Protein AF-0000000068185969 (afdb_homodimer)

InterPro domains:
  IPR003958 Transcription factor CBF/NF-Y/archaeal histone domain [PF00808] (6-72)
  IPR009072 Histone-fold [G3DSA:1.10.20.10] (1-87)
  IPR009072 Histone-fold [SSF47113] (6-86)
  IPR050568 Transcription/DNA replication regulator [PTHR10252] (3-87)

Nearest PDB structures (foldseek):
  7cvq-assembly3_K  TM=9.371E-01  e=2.014E-06  Arabidopsis thaliana
  6y39-assembly1_F  TM=8.497E-01  e=3.530E-06  Aspergillus nidulans FGSC A4
  6fml-assembly1_O  TM=7.382E-01  e=3.574E-03  Homo sapiens
  7ssa-assembly1_G  TM=7.133E-01  e=2.964E-03  Saccharomyces cerevisiae S288C
  7lv9-assembly1_C  TM=7.451E-01  e=2.628E-02  Marseillevirus marseillevirus

Solvent-accessible surface area (backbone atoms only — not comparable to full-atom values): 9646 Å² total; per-residue (Å²): 131,82,71,78,67,55,47,49,53,67,43,49,47,51,44,44,57,62,48,46,84,58,90,56,82,77,39,69,38,87,60,33,42,57,52,50,42,53,47,38,52,45,48,45,27,52,50,40,46,47,10,39,54,48,20,50,73,69,73,45,59,54,34,37,57,66,23,44,42,50,40,40,70,74,39,77,62,33,59,86,46,54,78,78,46,70,129,130,84,70,76,71,55,46,48,52,69,39,48,47,51,42,43,58,62,47,46,83,58,90,54,83,79,39,70,40,85,59,32,43,56,52,50,39,52,47,36,53,46,49,46,29,53,50,40,46,46,11,40,54,48,20,50,75,67,72,45,59,52,35,37,57,67,23,45,44,51,40,40,71,73,37,77,63,33,58,83,45,53,79,78,45,70,128

Radius of gyration: 16.41 Å; Cα contacts (8 Å, |Δi|>4): 220; chains: 2; bounding box: 38×52×36 Å

Organism: Phaeodactylum tricornutum (strain CCAP 1055/1) (NCBI:txid556484)

Sequence (174 aa):
NWKIQTLPLARIKKIMKKSEKAAVKFMISGEAPLLMSKACELLVKELSARAWQHTERNRRRTLQRQDIHAAVGESEVYDFLIDIVPRNWKIQTLPLARIKKIMKKSEKAAVKFMISGEAPLLMSKACELLVKELSARAWQHTERNRRRTLQRQDIHAAVGESEVYDFLIDIVPR

Foldseek 3Di:
DPPPPQPPLVVLVVVVQVVDPDPDDDDDDPCVSVVVSVVVVVVCVVLVVQLVVVCVVVVHDDRDLVSSQVSLVVDPVNVVVNVVNDD/DPPPPQPPLVVLVVVVQVVDPDPDDDDDDPCVSVVVSVVVVVVCVVLVVQLVVVCVVVVHDDRDLVSSQVSLVVDPVNVVVNVVNDD

Structure (mmCIF, N/CA/C/O backbone):
data_AF-0000000068185969-model_v1
#
loop_
_entity.id
_entity.type
_entity.pdbx_description
1 polymer 'Transcription factor CBF/NF-Y/archaeal histone domain-containing protein'
#
loop_
_atom_site.group_PDB
_atom_site.id
_atom_site.type_symbol
_atom_site.label_atom_id
_atom_site.label_alt_id
_atom_site.label_comp_id
_atom_site.label_asym_id
_atom_site.label_entity_id
_atom_site.label_seq_id
_atom_site.pdbx_PDB_ins_code
_atom_site.Cartn_x
_atom_site.Cartn_y
_atom_site.Cartn_z
_atom_site.occupancy
_atom_site.B_iso_or_equiv
_atom_site.auth_seq_id
_atom_site.auth_comp_id
_atom_site.auth_asym_id
_atom_site.auth_atom_id
_atom_site.pdbx_PDB_model_num
ATOM 1 N N . ASN A 1 1 ? 18.344 -7.953 17.188 1 22.12 1 ASN A N 1
ATOM 2 C CA . ASN A 1 1 ? 17.812 -6.695 16.688 1 22.12 1 ASN A CA 1
ATOM 3 C C . ASN A 1 1 ? 17 -6.906 15.414 1 22.12 1 ASN A C 1
ATOM 5 O O . ASN A 1 1 ? 17.562 -7.074 14.336 1 22.12 1 ASN A O 1
ATOM 9 N N . TRP A 1 2 ? 15.977 -7.652 15.438 1 23.38 2 TRP A N 1
ATOM 10 C CA . TRP A 1 2 ? 15.125 -8.148 14.359 1 23.38 2 TRP A CA 1
ATOM 11 C C . TRP A 1 2 ? 14.547 -6.992 13.547 1 23.38 2 TRP A C 1
ATOM 13 O O . TRP A 1 2 ? 13.648 -6.285 14.016 1 23.38 2 TRP A O 1
ATOM 23 N N . LYS A 1 3 ? 15.344 -6.355 12.828 1 28.97 3 LYS A N 1
ATOM 24 C CA . LYS A 1 3 ? 15.102 -5.09 12.141 1 28.97 3 LYS A CA 1
ATOM 25 C C . LYS A 1 3 ? 13.859 -5.168 11.266 1 28.97 3 LYS A C 1
ATOM 27 O O . LYS A 1 3 ? 13.797 -5.977 10.336 1 28.97 3 LYS A O 1
ATOM 32 N N . ILE A 1 4 ? 12.758 -5.117 11.648 1 32.28 4 ILE A N 1
ATOM 33 C CA . ILE A 1 4 ? 11.477 -5.086 10.953 1 32.28 4 ILE A CA 1
ATOM 34 C C . ILE A 1 4 ? 11.586 -4.246 9.688 1 32.28 4 ILE A C 1
ATOM 36 O O . ILE A 1 4 ? 11.961 -3.072 9.742 1 32.28 4 ILE A O 1
ATOM 40 N N . GLN A 1 5 ? 11.984 -4.805 8.586 1 36.03 5 GLN A N 1
ATOM 41 C CA . GLN A 1 5 ? 12.242 -4.277 7.254 1 36.03 5 GLN A CA 1
ATOM 42 C C . GLN A 1 5 ? 11.016 -3.551 6.699 1 36.03 5 GLN A C 1
ATOM 44 O O . GLN A 1 5 ? 10.156 -4.168 6.066 1 36.03 5 GLN A O 1
ATOM 49 N N . THR A 1 6 ? 10.203 -2.734 7.402 1 43.75 6 THR A N 1
ATOM 50 C CA . THR A 1 6 ? 9.156 -1.782 7.059 1 43.75 6 THR A CA 1
ATOM 51 C C . THR A 1 6 ? 9.57 -0.935 5.855 1 43.75 6 THR A C 1
ATOM 53 O O . THR A 1 6 ? 10.75 -0.85 5.531 1 43.75 6 THR A O 1
ATOM 56 N N . LEU A 1 7 ? 8.789 -0.729 4.73 1 54.53 7 LEU A N 1
ATOM 57 C CA . LEU A 1 7 ? 9.172 0.306 3.771 1 54.53 7 LEU A CA 1
ATOM 58 C C . LEU A 1 7 ? 9.961 1.415 4.457 1 54.53 7 LEU A C 1
ATOM 60 O O . LEU A 1 7 ? 9.633 1.819 5.574 1 54.53 7 LEU A O 1
ATOM 64 N N . PRO A 1 8 ? 11.141 1.522 3.814 1 62.91 8 PRO A N 1
ATOM 65 C CA . PRO A 1 8 ? 11.906 2.555 4.523 1 62.91 8 PRO A CA 1
ATOM 66 C C . PRO A 1 8 ? 11.102 3.838 4.738 1 62.91 8 PRO A C 1
ATOM 68 O O . PRO A 1 8 ? 10.461 4.332 3.807 1 62.91 8 PRO A O 1
ATOM 71 N N . LEU A 1 9 ? 10.922 4.133 5.879 1 74.88 9 LEU A N 1
ATOM 72 C CA . LEU A 1 9 ? 10.195 5.328 6.285 1 74.88 9 LEU A CA 1
ATOM 73 C C . LEU A 1 9 ? 10.641 6.539 5.473 1 74.88 9 LEU A C 1
ATOM 75 O O . LEU A 1 9 ? 9.82 7.402 5.137 1 74.88 9 LEU A O 1
ATOM 79 N N . ALA A 1 10 ? 11.859 6.418 5.109 1 75.88 10 ALA A N 1
ATOM 80 C CA . ALA A 1 10 ? 12.398 7.531 4.332 1 75.88 10 ALA A CA 1
ATOM 81 C C . ALA A 1 10 ? 11.719 7.629 2.971 1 75.88 10 ALA A C 1
ATOM 83 O O . ALA A 1 10 ? 11.383 8.727 2.514 1 75.88 10 ALA A O 1
ATOM 84 N N . ARG A 1 11 ? 11.477 6.52 2.318 1 82 11 ARG A N 1
ATOM 85 C CA . ARG A 1 11 ? 10.82 6.492 1.015 1 82 11 ARG A CA 1
ATOM 86 C C . ARG A 1 11 ? 9.344 6.852 1.136 1 82 11 ARG A C 1
ATOM 88 O O . ARG A 1 11 ? 8.805 7.59 0.305 1 82 11 ARG A O 1
ATOM 95 N N . ILE A 1 12 ? 8.766 6.398 2.143 1 86.62 12 ILE A N 1
ATOM 96 C CA . ILE A 1 12 ? 7.363 6.711 2.385 1 86.62 12 ILE A CA 1
ATOM 97 C C . ILE A 1 12 ? 7.191 8.219 2.525 1 86.62 12 ILE A C 1
ATOM 99 O O . ILE A 1 12 ? 6.324 8.812 1.88 1 86.62 12 ILE A O 1
ATOM 103 N N . LYS A 1 13 ? 8.055 8.812 3.295 1 85.38 13 LYS A N 1
ATOM 104 C CA . LYS A 1 13 ? 7.988 10.258 3.5 1 85.38 13 LYS A CA 1
ATOM 105 C C . LYS A 1 13 ? 8.172 11.008 2.184 1 85.38 13 LYS A C 1
ATOM 107 O O . LYS A 1 13 ? 7.473 11.992 1.919 1 85.38 13 LYS A O 1
ATOM 112 N N . LYS A 1 14 ? 9.062 10.5 1.369 1 86 14 LYS A N 1
ATOM 113 C CA . LYS A 1 14 ? 9.32 11.125 0.074 1 86 14 LYS A CA 1
ATOM 114 C C . LYS A 1 14 ? 8.086 11.047 -0.826 1 86 14 LYS A C 1
ATOM 116 O O . LYS A 1 14 ? 7.734 12.023 -1.486 1 86 14 LYS A O 1
ATOM 121 N N . ILE A 1 15 ? 7.5 9.969 -0.827 1 86.75 15 ILE A N 1
ATOM 122 C CA . ILE A 1 15 ? 6.328 9.766 -1.676 1 86.75 15 ILE A CA 1
ATOM 123 C C . ILE A 1 15 ? 5.184 10.656 -1.191 1 86.75 15 ILE A C 1
ATOM 125 O O . ILE A 1 15 ? 4.477 11.258 -1.999 1 86.75 15 ILE A O 1
ATOM 129 N N . MET A 1 16 ? 5.098 10.703 0.137 1 87.19 16 MET A N 1
ATOM 130 C CA . MET A 1 16 ? 4.051 11.531 0.725 1 87.19 16 MET A CA 1
ATOM 131 C C . MET A 1 16 ? 4.254 13 0.359 1 87.19 16 MET A C 1
ATOM 133 O O . MET A 1 16 ? 3.293 13.703 0.047 1 87.19 16 MET A O 1
ATOM 137 N N . LYS A 1 17 ? 5.418 13.438 0.285 1 83.81 17 LYS A N 1
ATOM 138 C CA . LYS A 1 17 ? 5.73 14.828 -0.018 1 83.81 17 LYS A CA 1
ATOM 139 C C . LYS A 1 17 ? 5.547 15.125 -1.504 1 83.81 17 LYS A C 1
ATOM 141 O O . LYS A 1 17 ? 5.215 16.25 -1.883 1 83.81 17 LYS A O 1
ATOM 146 N N . LYS A 1 18 ? 5.703 14.086 -2.309 1 82.12 18 LYS A N 1
ATOM 147 C CA . LYS A 1 18 ? 5.562 14.266 -3.752 1 82.12 18 LYS A CA 1
ATOM 148 C C . LYS A 1 18 ? 4.094 14.297 -4.16 1 82.12 18 LYS A C 1
ATOM 150 O O . LYS A 1 18 ? 3.748 14.836 -5.211 1 82.12 18 LYS A O 1
ATOM 155 N N . SER A 1 19 ? 3.285 13.664 -3.463 1 77.88 19 SER A N 1
ATOM 156 C CA . SER A 1 19 ? 1.869 13.547 -3.791 1 77.88 19 SER A CA 1
ATOM 157 C C . SER A 1 19 ? 1.18 14.906 -3.758 1 77.88 19 SER A C 1
ATOM 159 O O . SER A 1 19 ? 0.127 15.094 -4.371 1 77.88 19 SER A O 1
ATOM 161 N N . GLU A 1 20 ? 1.719 15.766 -3.064 1 67.88 20 GLU A N 1
ATOM 162 C CA . GLU A 1 20 ? 1.058 17.062 -2.938 1 67.88 20 GLU A CA 1
ATOM 163 C C . GLU A 1 20 ? 1.842 18.156 -3.658 1 67.88 20 GLU A C 1
ATOM 165 O O . GLU A 1 20 ? 3.066 18.234 -3.539 1 67.88 20 GLU A O 1
ATOM 170 N N . LYS A 1 21 ? 1.155 18.625 -4.738 1 61.44 21 LYS A N 1
ATOM 171 C CA . LYS A 1 21 ? 1.655 19.781 -5.469 1 61.44 21 LYS A CA 1
ATOM 172 C C . LYS A 1 21 ? 1.67 21.031 -4.586 1 61.44 21 LYS A C 1
ATOM 174 O O . LYS A 1 21 ? 1.695 22.156 -5.09 1 61.44 21 LYS A O 1
ATOM 179 N N . ALA A 1 22 ? 1.746 20.766 -3.379 1 55.12 22 ALA A N 1
ATOM 180 C CA . ALA A 1 22 ? 1.449 21.969 -2.59 1 55.12 22 ALA A CA 1
ATOM 181 C C . ALA A 1 22 ? 2.596 22.969 -2.662 1 55.12 22 ALA A C 1
ATOM 183 O O . ALA A 1 22 ? 3.764 22.578 -2.725 1 55.12 22 ALA A O 1
ATOM 184 N N . ALA A 1 23 ? 2.248 24.094 -3.209 1 51.72 23 ALA A N 1
ATOM 185 C CA . ALA A 1 23 ? 3.021 25.344 -3.236 1 51.72 23 ALA A CA 1
ATOM 186 C C . ALA A 1 23 ? 3.684 25.594 -1.888 1 51.72 23 ALA A C 1
ATOM 188 O O . ALA A 1 23 ? 4.77 26.188 -1.825 1 51.72 23 ALA A O 1
ATOM 189 N N . VAL A 1 24 ? 2.939 25.203 -0.771 1 59.38 24 VAL A N 1
ATOM 190 C CA . VAL A 1 24 ? 3.428 25.578 0.552 1 59.38 24 VAL A CA 1
ATOM 191 C C . VAL A 1 24 ? 4.129 24.375 1.2 1 59.38 24 VAL A C 1
ATOM 193 O O . VAL A 1 24 ? 3.98 23.25 0.744 1 59.38 24 VAL A O 1
ATOM 196 N N . LYS A 1 25 ? 4.871 24.703 2.156 1 70.19 25 LYS A N 1
ATOM 197 C CA . LYS A 1 25 ? 5.711 23.719 2.84 1 70.19 25 LYS A CA 1
ATOM 198 C C . LYS A 1 25 ? 4.871 22.594 3.418 1 70.19 25 LYS A C 1
ATOM 200 O O . LYS A 1 25 ? 4.148 22.781 4.395 1 70.19 25 LYS A O 1
ATOM 205 N N . PHE A 1 26 ? 4.516 21.578 2.799 1 80.44 26 PHE A N 1
ATOM 206 C CA . PHE A 1 26 ? 3.865 20.328 3.205 1 80.44 26 PHE A CA 1
ATOM 207 C C . PHE A 1 26 ? 4.668 19.625 4.289 1 80.44 26 PHE A C 1
ATOM 209 O O . PHE A 1 26 ? 5.797 19.203 4.051 1 80.44 26 PHE A O 1
ATOM 216 N N . MET A 1 27 ? 4.125 19.75 5.555 1 90.5 27 MET A N 1
ATOM 217 C CA . MET A 1 27 ? 4.781 19.062 6.668 1 90.5 27 MET A CA 1
ATOM 218 C C . MET A 1 27 ? 4.059 17.781 7.02 1 90.5 27 MET A C 1
ATOM 220 O O . MET A 1 27 ? 2.857 17.641 6.773 1 90.5 27 MET A O 1
ATOM 224 N N . ILE A 1 28 ? 4.898 16.844 7.531 1 92.06 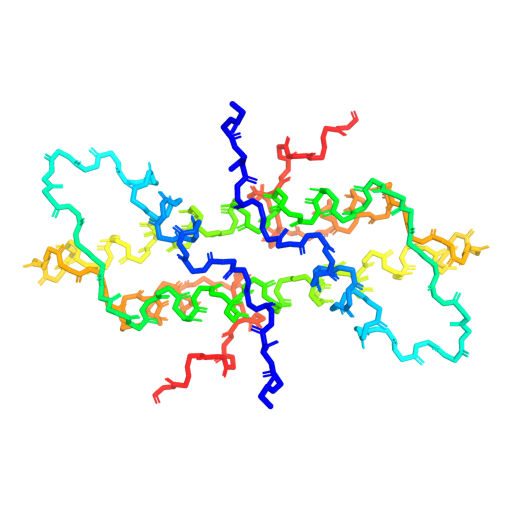28 ILE A N 1
ATOM 225 C CA . ILE A 1 28 ? 4.375 15.531 7.906 1 92.06 28 ILE A CA 1
ATOM 226 C C . ILE A 1 28 ? 4.777 15.211 9.344 1 92.06 28 ILE A C 1
ATOM 228 O O . ILE A 1 28 ? 5.945 15.352 9.711 1 92.06 28 ILE A O 1
ATOM 232 N N . SER A 1 29 ? 3.787 14.914 10.078 1 92.75 29 SER A N 1
ATOM 233 C CA . SER A 1 29 ? 4.074 14.508 11.453 1 92.75 29 SER A CA 1
ATOM 234 C C . SER A 1 29 ? 4.961 13.266 11.492 1 92.75 29 SER A C 1
ATOM 236 O O . SER A 1 29 ? 5.008 12.5 10.523 1 92.75 29 SER A O 1
ATOM 238 N N . GLY A 1 30 ? 5.629 13.031 12.617 1 89.56 30 GLY A N 1
ATOM 239 C CA . GLY A 1 30 ? 6.516 11.891 12.789 1 89.56 30 GLY A CA 1
ATOM 240 C C . GLY A 1 30 ? 5.789 10.562 12.75 1 89.56 30 GLY A C 1
ATOM 241 O O . GLY A 1 30 ? 6.367 9.547 12.359 1 89.56 30 GLY A O 1
ATOM 242 N N . GLU A 1 31 ? 4.531 10.531 13.094 1 90.25 31 GLU A N 1
ATOM 243 C CA . GLU A 1 31 ? 3.779 9.281 13.219 1 90.25 31 GLU A CA 1
ATOM 244 C C . GLU A 1 31 ? 3.16 8.883 11.883 1 90.25 31 GLU A C 1
ATOM 246 O O . GLU A 1 31 ? 2.852 7.707 11.664 1 90.25 31 GLU A O 1
ATOM 251 N N . ALA A 1 32 ? 2.971 9.766 11.039 1 92.12 32 ALA A N 1
ATOM 252 C CA . ALA A 1 32 ? 2.205 9.547 9.812 1 92.12 32 ALA A CA 1
ATOM 253 C C . ALA A 1 32 ? 2.889 8.523 8.922 1 92.12 32 ALA A C 1
ATOM 255 O O . ALA A 1 32 ? 2.252 7.57 8.461 1 92.12 32 ALA A O 1
ATOM 256 N N . PRO A 1 33 ? 4.18 8.633 8.781 1 90.56 33 PRO A N 1
ATOM 257 C CA . PRO A 1 33 ? 4.82 7.617 7.945 1 90.56 33 PRO A CA 1
ATOM 258 C C . PRO A 1 33 ? 4.734 6.215 8.547 1 90.56 33 PRO A C 1
ATOM 260 O O . PRO A 1 33 ? 4.664 5.227 7.812 1 90.56 33 PRO A O 1
ATOM 263 N N . LEU A 1 34 ? 4.711 6.191 9.82 1 87.62 34 LEU A N 1
ATOM 264 C CA . LEU A 1 34 ? 4.578 4.906 10.492 1 87.62 34 LEU A CA 1
ATOM 265 C C . LEU A 1 34 ? 3.227 4.266 10.188 1 87.62 34 LEU A C 1
ATOM 267 O O . LEU A 1 34 ? 3.15 3.062 9.93 1 87.62 34 LEU A O 1
ATOM 271 N N . LEU A 1 35 ? 2.303 5.043 10.203 1 89.56 35 LEU A N 1
ATOM 272 C CA . LEU A 1 35 ? 0.959 4.562 9.898 1 89.56 35 LEU A CA 1
ATOM 273 C C . LEU A 1 35 ? 0.857 4.121 8.445 1 89.56 35 LEU A C 1
ATOM 275 O O . LEU A 1 35 ? 0.22 3.109 8.141 1 89.56 35 LEU A O 1
ATOM 279 N N . MET A 1 36 ? 1.503 4.867 7.566 1 91.81 36 MET A N 1
ATOM 280 C CA . MET A 1 36 ? 1.477 4.527 6.145 1 91.81 36 MET A CA 1
ATOM 281 C C . MET A 1 36 ? 2.197 3.209 5.891 1 91.81 36 MET A C 1
ATOM 283 O O . MET A 1 36 ? 1.783 2.428 5.031 1 91.81 36 MET A O 1
ATOM 287 N N . SER A 1 37 ? 3.217 3.01 6.648 1 89.94 37 SER A N 1
ATOM 288 C CA . SER A 1 37 ? 3.938 1.746 6.535 1 89.94 37 SER A CA 1
ATOM 289 C C . SER A 1 37 ? 3.045 0.566 6.906 1 89.94 37 SER A C 1
ATOM 291 O O . SER A 1 37 ? 3.043 -0.456 6.215 1 89.94 37 SER A O 1
ATOM 293 N N . LYS A 1 38 ? 2.291 0.721 7.945 1 90.31 38 LYS A N 1
ATOM 294 C CA . LYS A 1 38 ? 1.35 -0.315 8.359 1 90.31 38 LYS A CA 1
ATOM 295 C C . LYS A 1 38 ? 0.255 -0.51 7.312 1 90.31 38 LYS A C 1
ATOM 297 O O . LYS A 1 38 ? -0.175 -1.637 7.059 1 90.31 38 LYS A O 1
ATOM 302 N N . ALA A 1 39 ? -0.204 0.558 6.762 1 93 39 ALA A N 1
ATOM 303 C CA . ALA A 1 39 ? -1.206 0.483 5.703 1 93 39 ALA A CA 1
ATOM 304 C C . ALA A 1 39 ? -0.687 -0.321 4.516 1 93 39 ALA A C 1
ATOM 306 O O . ALA A 1 39 ? -1.412 -1.141 3.947 1 93 39 ALA A O 1
ATOM 307 N N . CYS A 1 40 ? 0.587 -0.122 4.141 1 92.69 40 CYS A N 1
ATOM 308 C CA . CYS A 1 40 ? 1.202 -0.865 3.047 1 92.69 40 CYS A CA 1
ATOM 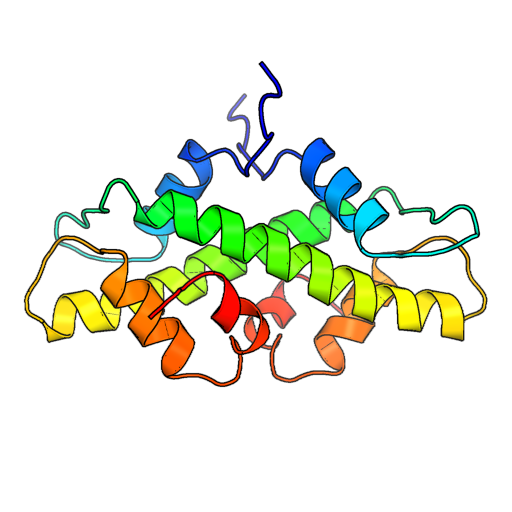309 C C . CYS A 1 40 ? 1.278 -2.352 3.371 1 92.69 40 CYS A C 1
ATOM 311 O O . CYS A 1 40 ? 1.017 -3.195 2.512 1 92.69 40 CYS A O 1
ATOM 313 N N . GLU A 1 41 ? 1.606 -2.654 4.566 1 90.31 41 GLU A N 1
ATOM 314 C CA . GLU A 1 41 ? 1.666 -4.055 4.98 1 90.31 41 GLU A CA 1
ATOM 315 C C . GLU A 1 41 ? 0.31 -4.734 4.816 1 90.31 41 GLU A C 1
ATOM 317 O O . GLU A 1 41 ? 0.228 -5.852 4.301 1 90.31 41 GLU A O 1
ATOM 322 N N . LEU A 1 42 ? -0.66 -4.066 5.23 1 91.06 42 LEU A N 1
ATOM 323 C CA . LEU A 1 42 ? -2.004 -4.625 5.133 1 91.06 42 LEU A CA 1
ATOM 324 C C . LEU A 1 42 ? -2.439 -4.742 3.676 1 91.06 42 LEU A C 1
ATOM 326 O O . LEU A 1 42 ? -3.105 -5.711 3.299 1 91.06 42 LEU A O 1
ATOM 330 N N . LEU A 1 43 ? -2.096 -3.736 2.879 1 93 43 LEU A N 1
ATOM 331 C CA . LEU A 1 43 ? -2.396 -3.814 1.452 1 93 43 LEU A CA 1
ATOM 332 C C . LEU A 1 43 ? -1.766 -5.055 0.831 1 93 43 LEU A C 1
ATOM 334 O O . LEU A 1 43 ? -2.436 -5.809 0.119 1 93 43 LEU A O 1
ATOM 338 N N . VAL A 1 44 ? -0.486 -5.262 1.111 1 93.19 44 VAL A N 1
ATOM 339 C CA . VAL A 1 44 ? 0.239 -6.395 0.548 1 93.19 44 VAL A CA 1
ATOM 340 C C . VAL A 1 44 ? -0.419 -7.699 0.991 1 93.19 44 VAL A C 1
ATOM 342 O O . VAL A 1 44 ? -0.627 -8.602 0.178 1 93.19 44 VAL A O 1
ATOM 345 N N . LYS A 1 45 ? -0.753 -7.77 2.232 1 91.56 45 LYS A N 1
ATOM 346 C CA . LYS A 1 45 ? -1.405 -8.969 2.754 1 91.56 45 LYS A CA 1
ATOM 347 C C . LYS A 1 45 ? -2.732 -9.227 2.045 1 91.56 45 LYS A C 1
ATOM 349 O O . LYS A 1 45 ? -2.984 -10.336 1.568 1 91.56 45 LYS A O 1
ATOM 354 N N . GLU A 1 46 ? -3.529 -8.211 1.944 1 92.19 46 GLU A N 1
ATOM 355 C CA . GLU A 1 46 ? -4.867 -8.336 1.379 1 92.19 46 GLU A CA 1
ATOM 356 C C . GLU A 1 46 ? -4.809 -8.68 -0.108 1 92.19 46 GLU A C 1
ATOM 358 O O . GLU A 1 46 ? -5.508 -9.578 -0.572 1 92.19 46 GLU A O 1
ATOM 363 N N . LEU A 1 47 ? -3.988 -7.953 -0.804 1 93.69 47 LEU A N 1
ATOM 364 C CA . LEU A 1 47 ? -3.889 -8.172 -2.242 1 93.69 47 LEU A CA 1
ATOM 36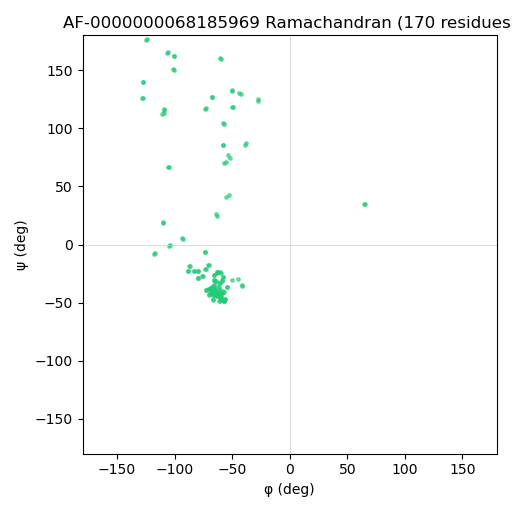5 C C . LEU A 1 47 ? -3.271 -9.531 -2.545 1 93.69 47 LEU A C 1
ATOM 367 O O . LEU A 1 47 ? -3.668 -10.203 -3.504 1 93.69 47 LEU A O 1
ATOM 371 N N . SER A 1 48 ? -2.312 -9.953 -1.756 1 94.06 48 SER A N 1
ATOM 372 C CA . SER A 1 48 ? -1.708 -11.266 -1.932 1 94.06 48 SER A CA 1
ATOM 373 C C . SER A 1 48 ? -2.73 -12.375 -1.715 1 94.06 48 SER A C 1
ATOM 375 O O . SER A 1 48 ? -2.758 -13.359 -2.463 1 94.06 48 SER A O 1
ATOM 377 N N . ALA A 1 49 ? -3.508 -12.234 -0.684 1 92.44 49 ALA A N 1
ATOM 378 C CA . ALA A 1 49 ? -4.539 -13.234 -0.403 1 92.44 49 ALA A CA 1
ATOM 379 C C . ALA A 1 49 ? -5.512 -13.359 -1.572 1 92.44 49 ALA A C 1
ATOM 381 O O . ALA A 1 49 ? -5.871 -14.469 -1.97 1 92.44 49 ALA A O 1
ATOM 382 N N . ARG A 1 50 ? -5.879 -12.227 -2.129 1 94.25 50 ARG A N 1
ATOM 383 C CA . ARG A 1 50 ? -6.801 -12.25 -3.258 1 94.25 50 ARG A CA 1
ATOM 384 C C . ARG A 1 50 ? -6.129 -12.82 -4.504 1 94.25 50 ARG A C 1
ATOM 386 O O . ARG A 1 50 ? -6.738 -13.602 -5.238 1 94.25 50 ARG A O 1
ATOM 393 N N . ALA A 1 51 ? -4.914 -12.43 -4.746 1 94.75 51 ALA A N 1
ATOM 394 C CA . ALA A 1 51 ? -4.164 -12.945 -5.891 1 94.75 51 ALA A CA 1
ATOM 395 C C . ALA A 1 51 ? -3.975 -14.453 -5.785 1 94.75 51 ALA A C 1
ATOM 397 O O . ALA A 1 51 ? -4.059 -15.172 -6.789 1 94.75 51 ALA A O 1
ATOM 398 N N . TRP A 1 52 ? -3.854 -14.891 -4.594 1 93.69 52 TRP A N 1
ATOM 399 C CA . TRP A 1 52 ? -3.639 -16.312 -4.363 1 93.69 52 TRP A CA 1
ATOM 400 C C . TRP A 1 52 ? -4.883 -17.125 -4.727 1 93.69 52 TRP A C 1
ATOM 402 O O . TRP A 1 52 ? -4.781 -18.234 -5.246 1 93.69 52 TRP A O 1
ATOM 412 N N . GLN A 1 53 ? -6.004 -16.562 -4.422 1 93.94 53 GLN A N 1
ATOM 413 C CA . GLN A 1 53 ? -7.238 -17.234 -4.812 1 93.94 53 GLN A CA 1
ATOM 414 C C . GLN A 1 53 ? -7.258 -17.531 -6.309 1 93.94 53 GLN A C 1
ATOM 416 O O . GLN A 1 53 ? -7.711 -18.594 -6.734 1 93.94 53 GLN A O 1
ATOM 421 N N . HIS A 1 54 ? -6.715 -16.625 -7.078 1 95 54 HIS A N 1
ATOM 422 C CA . HIS A 1 54 ? -6.641 -16.828 -8.523 1 95 54 HIS A CA 1
ATOM 423 C C . HIS A 1 54 ? -5.59 -17.875 -8.883 1 95 54 HIS A C 1
ATOM 425 O O . HIS A 1 54 ? -5.789 -18.672 -9.805 1 95 54 HIS A O 1
ATOM 431 N N . THR A 1 55 ? -4.504 -17.859 -8.203 1 94.94 55 THR A N 1
ATOM 432 C CA . THR A 1 55 ? -3.473 -18.875 -8.383 1 94.94 55 THR A CA 1
ATOM 433 C C . THR A 1 55 ? -4.043 -20.281 -8.164 1 94.94 55 THR A C 1
ATOM 435 O O . THR A 1 55 ? -3.869 -21.156 -9.008 1 94.94 55 THR A O 1
ATOM 438 N N . GLU A 1 56 ? -4.793 -20.391 -7.062 1 92.88 56 GLU A N 1
ATOM 439 C CA . GLU A 1 56 ? -5.379 -21.688 -6.695 1 92.88 56 GLU A CA 1
ATOM 440 C C . GLU A 1 56 ? -6.465 -22.094 -7.684 1 92.88 56 GLU A C 1
ATOM 442 O O . GLU A 1 56 ? -6.555 -23.266 -8.062 1 92.88 56 GLU A O 1
ATOM 447 N N . ARG A 1 57 ? -7.262 -21.172 -8.062 1 95.12 57 ARG A N 1
ATOM 448 C CA . ARG A 1 57 ? -8.328 -21.438 -9.023 1 95.12 57 ARG A CA 1
ATOM 449 C C . ARG A 1 57 ? -7.766 -21.969 -10.336 1 95.12 57 ARG A C 1
ATOM 451 O O . ARG A 1 57 ? -8.406 -22.781 -11.008 1 95.12 57 ARG A O 1
ATOM 458 N N . ASN A 1 58 ? -6.57 -21.547 -10.68 1 95.5 58 ASN A N 1
ATOM 459 C CA . ASN A 1 58 ? -5.918 -21.984 -11.914 1 95.5 58 ASN A CA 1
ATOM 460 C C . ASN A 1 58 ? -5.023 -23.188 -11.688 1 95.5 58 ASN A C 1
ATOM 462 O O . ASN A 1 58 ? -4.219 -23.547 -12.547 1 95.5 58 ASN A O 1
ATOM 466 N N . ARG A 1 59 ? -5.051 -23.734 -10.461 1 93.5 59 ARG A N 1
ATOM 467 C CA . ARG A 1 59 ? -4.352 -24.953 -10.086 1 93.5 59 ARG A CA 1
ATOM 468 C C . ARG A 1 59 ? -2.842 -24.766 -10.188 1 93.5 59 ARG A C 1
ATOM 470 O O . ARG A 1 59 ? -2.139 -25.641 -10.695 1 93.5 59 ARG A O 1
ATOM 477 N N . ARG A 1 60 ? -2.451 -23.609 -9.883 1 94.31 60 ARG A N 1
ATOM 478 C CA . ARG A 1 60 ? -1.027 -23.297 -9.797 1 94.31 60 ARG A CA 1
ATOM 479 C C . ARG A 1 60 ? -0.582 -23.156 -8.352 1 94.31 60 ARG A C 1
ATOM 481 O O . ARG A 1 60 ? -1.413 -23.109 -7.438 1 94.31 60 ARG A O 1
ATOM 488 N N . ARG A 1 61 ? 0.819 -23.188 -8.273 1 90.75 61 ARG A N 1
ATOM 489 C CA . ARG A 1 61 ? 1.385 -23.047 -6.938 1 90.75 61 ARG A CA 1
ATOM 490 C C . ARG A 1 61 ? 2.25 -21.781 -6.848 1 90.75 61 ARG A C 1
ATOM 492 O O . ARG A 1 61 ? 2.744 -21.438 -5.773 1 90.75 61 ARG A O 1
ATOM 499 N N . THR A 1 62 ? 2.457 -21.141 -8.047 1 93.75 62 THR A N 1
ATOM 500 C CA . THR A 1 62 ? 3.246 -19.922 -8.102 1 93.75 62 THR A CA 1
ATOM 501 C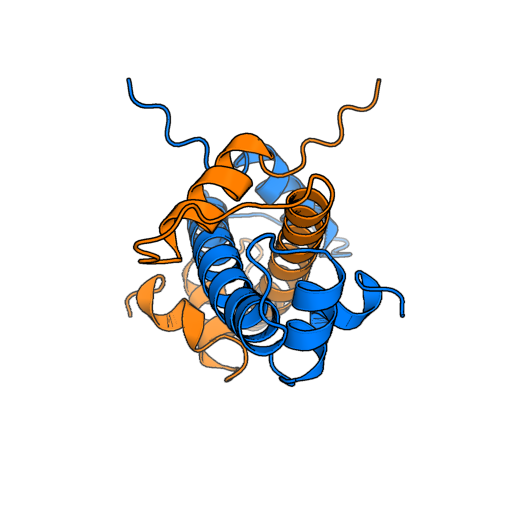 C . THR A 1 62 ? 2.355 -18.719 -8.391 1 93.75 62 THR A C 1
ATOM 503 O O . THR A 1 62 ? 1.669 -18.672 -9.414 1 93.75 62 THR A O 1
ATOM 506 N N . LEU A 1 63 ? 2.307 -17.812 -7.41 1 94.69 63 LEU A N 1
ATOM 507 C CA . LEU A 1 63 ? 1.621 -16.547 -7.617 1 94.69 63 LEU A CA 1
ATOM 508 C C . LEU A 1 63 ? 2.357 -15.688 -8.641 1 94.69 63 LEU A C 1
ATOM 510 O O . LEU A 1 63 ? 3.57 -15.484 -8.531 1 94.69 63 LEU A O 1
ATOM 514 N N . GLN A 1 64 ? 1.698 -15.234 -9.625 1 95.12 64 GLN A N 1
ATOM 515 C CA . GLN A 1 64 ? 2.299 -14.492 -10.727 1 95.12 64 GLN A CA 1
ATOM 516 C C . GLN A 1 64 ? 1.623 -13.141 -10.914 1 95.12 64 GLN A C 1
ATOM 518 O O . GLN A 1 64 ? 0.602 -12.859 -10.281 1 95.12 64 GLN A O 1
ATOM 523 N N . ARG A 1 65 ? 2.17 -12.43 -11.82 1 93.62 65 ARG A N 1
ATOM 524 C CA . ARG A 1 65 ? 1.669 -11.102 -12.148 1 93.62 65 ARG A CA 1
ATOM 525 C C . ARG A 1 65 ? 0.201 -11.148 -12.555 1 93.62 65 ARG A C 1
ATOM 527 O O . ARG A 1 65 ? -0.585 -10.281 -12.18 1 93.62 65 ARG A O 1
ATOM 534 N N . GLN A 1 66 ? -0.155 -12.141 -13.305 1 95.06 66 GLN A N 1
ATOM 535 C CA . GLN A 1 66 ? -1.517 -12.227 -13.82 1 95.06 66 GLN A CA 1
ATOM 536 C C . GLN A 1 66 ? -2.525 -12.391 -12.688 1 95.06 66 GLN A C 1
ATOM 538 O O . GLN A 1 66 ? -3.682 -11.984 -12.812 1 95.06 66 GLN A O 1
ATOM 543 N N . ASP A 1 67 ? -2.102 -13.047 -11.617 1 95.12 67 ASP A N 1
ATOM 544 C CA . ASP A 1 67 ? -2.988 -13.234 -10.469 1 95.12 67 ASP A CA 1
ATOM 545 C C . ASP A 1 67 ? -3.252 -11.906 -9.766 1 95.12 67 ASP A C 1
ATOM 547 O O . ASP A 1 67 ? -4.367 -11.656 -9.305 1 95.12 67 ASP A O 1
ATOM 551 N N . ILE A 1 68 ? -2.221 -11.086 -9.719 1 94.56 68 ILE A N 1
ATOM 552 C CA . ILE A 1 68 ? -2.375 -9.75 -9.141 1 94.56 68 ILE A CA 1
ATOM 553 C C . ILE A 1 68 ? -3.287 -8.906 -10.023 1 94.56 68 ILE A C 1
ATOM 555 O O . ILE A 1 68 ? -4.184 -8.219 -9.531 1 94.56 68 ILE A O 1
ATOM 559 N N . HIS A 1 69 ? -3.086 -9 -11.297 1 94.12 69 HIS A N 1
ATOM 560 C CA . HIS A 1 69 ? -3.939 -8.289 -12.242 1 94.12 69 HIS A CA 1
ATOM 561 C C . HIS A 1 69 ? -5.406 -8.672 -12.055 1 94.12 69 HIS A C 1
ATOM 563 O O . HIS A 1 69 ? -6.277 -7.801 -12.016 1 94.12 69 HIS A O 1
ATOM 569 N N . ALA A 1 70 ? -5.605 -9.938 -11.992 1 94.56 70 ALA A N 1
ATOM 570 C CA . ALA A 1 70 ? -6.973 -10.43 -11.836 1 94.56 70 ALA A CA 1
ATOM 571 C C . ALA A 1 70 ? -7.582 -9.945 -10.523 1 94.56 70 ALA A C 1
ATOM 573 O O . ALA A 1 70 ? -8.75 -9.539 -10.484 1 94.56 70 ALA A O 1
ATOM 574 N N . ALA A 1 71 ? -6.832 -9.984 -9.477 1 94.06 71 ALA A N 1
ATOM 575 C CA . ALA A 1 71 ? -7.305 -9.555 -8.164 1 94.06 71 ALA A CA 1
ATOM 576 C C . ALA A 1 71 ? -7.68 -8.078 -8.18 1 94.06 71 ALA A C 1
ATOM 578 O O . ALA A 1 71 ? -8.719 -7.688 -7.633 1 94.06 71 ALA A O 1
ATOM 579 N N . VAL A 1 72 ? -6.848 -7.254 -8.797 1 93.75 72 VAL A N 1
ATOM 580 C CA . VAL A 1 72 ? -7.074 -5.816 -8.883 1 93.75 72 VAL A CA 1
ATOM 581 C C . VAL A 1 72 ? -8.32 -5.539 -9.727 1 93.75 72 VAL A C 1
ATOM 583 O O . VAL A 1 72 ? -9.109 -4.648 -9.406 1 93.75 72 VAL A O 1
ATOM 586 N N . GLY A 1 73 ? -8.492 -6.273 -10.703 1 91.88 73 GLY A N 1
ATOM 587 C CA . GLY A 1 73 ? -9.602 -6.082 -11.625 1 91.88 73 GLY A CA 1
ATOM 588 C C . GLY A 1 73 ? -10.938 -6.508 -11.039 1 91.88 73 GLY A C 1
ATOM 589 O O . GLY A 1 73 ? -11.992 -6.102 -11.531 1 91.88 73 GLY A O 1
ATOM 590 N N . GLU A 1 74 ? -10.914 -7.301 -10.086 1 91.94 74 GLU A N 1
ATOM 591 C CA . GLU A 1 74 ? -12.133 -7.902 -9.555 1 91.94 74 GLU A CA 1
ATOM 592 C C . GLU A 1 74 ? -12.828 -6.965 -8.578 1 91.94 74 GLU A C 1
ATOM 594 O O . GLU A 1 74 ? -14.023 -7.109 -8.312 1 91.94 74 GLU A O 1
ATOM 599 N N . SER A 1 75 ? -12.055 -6.031 -8.008 1 88.56 75 SER A N 1
ATOM 600 C CA . SER A 1 75 ? -12.617 -5.191 -6.961 1 88.56 75 SER A CA 1
ATOM 601 C C . SER A 1 75 ? -12.414 -3.713 -7.262 1 88.56 75 SER A C 1
ATOM 603 O O . SER A 1 75 ? -11.312 -3.297 -7.621 1 88.56 75 SER A O 1
ATOM 605 N N . GLU A 1 76 ? -13.391 -2.893 -6.996 1 87.25 76 GLU A N 1
ATOM 606 C CA . GLU A 1 76 ? -13.305 -1.449 -7.191 1 87.25 76 GLU A CA 1
ATOM 607 C C . GLU A 1 76 ? -12.367 -0.81 -6.172 1 87.25 76 GLU A C 1
ATOM 609 O O . GLU A 1 76 ? -11.867 0.294 -6.387 1 87.25 76 GLU A O 1
ATOM 614 N N . VAL A 1 77 ? -12.133 -1.547 -5.16 1 86.25 77 VAL A N 1
ATOM 615 C CA . VAL A 1 77 ? -11.266 -1.062 -4.09 1 86.25 77 VAL A CA 1
ATOM 616 C C . VAL A 1 77 ? -9.883 -0.75 -4.645 1 86.25 77 VAL A C 1
ATOM 618 O O . VAL A 1 77 ? -9.18 0.119 -4.125 1 86.25 77 VAL A O 1
ATOM 621 N N . TYR A 1 78 ? -9.562 -1.392 -5.738 1 90.56 78 TYR A N 1
ATOM 622 C CA . TYR A 1 78 ? -8.195 -1.285 -6.242 1 90.56 78 TYR A CA 1
ATOM 623 C C . TYR A 1 78 ? -8.156 -0.478 -7.535 1 90.56 78 TYR A C 1
ATOM 625 O O . TYR A 1 78 ? -7.184 -0.559 -8.289 1 90.56 78 TYR A O 1
ATOM 633 N N . ASP A 1 79 ? -9.148 0.306 -7.84 1 87.75 79 ASP A N 1
ATOM 634 C CA . ASP A 1 79 ? -9.18 1.114 -9.055 1 87.75 79 ASP A CA 1
ATOM 635 C C . ASP A 1 79 ? -7.98 2.053 -9.125 1 87.75 79 ASP A C 1
ATOM 637 O O . ASP A 1 79 ? -7.484 2.355 -10.211 1 87.75 79 ASP A O 1
ATOM 641 N N . PHE A 1 80 ? -7.48 2.416 -8.016 1 86.88 80 PHE A N 1
ATOM 642 C CA . PHE A 1 80 ? -6.336 3.318 -7.996 1 86.88 80 PHE A CA 1
ATOM 643 C C . PHE A 1 80 ? -5.066 2.588 -8.414 1 86.88 80 PHE A C 1
ATOM 645 O O . PHE A 1 80 ? -4.039 3.219 -8.688 1 86.88 80 PHE A O 1
ATOM 652 N N . LEU A 1 81 ? -5.168 1.228 -8.602 1 89.44 81 LEU A N 1
ATOM 653 C CA . LEU A 1 81 ? -4.008 0.429 -8.977 1 89.44 81 LEU A CA 1
ATOM 654 C C . LEU A 1 81 ? -4.07 0.039 -10.453 1 89.44 81 LEU A C 1
ATOM 656 O O . LEU A 1 81 ? -3.209 -0.696 -10.938 1 89.44 81 LEU A O 1
ATOM 660 N N . ILE A 1 82 ? -4.996 0.37 -11.148 1 82.31 82 ILE A N 1
ATOM 661 C CA . ILE A 1 82 ? -5.25 -0.133 -12.5 1 82.31 82 ILE A CA 1
ATOM 662 C C . ILE A 1 82 ? -4.098 0.26 -13.422 1 82.31 82 ILE A C 1
ATOM 664 O O . ILE A 1 82 ? -3.783 -0.461 -14.367 1 82.31 82 ILE A O 1
ATOM 668 N N . ASP A 1 83 ? -3.393 1.254 -13.102 1 76.88 83 ASP A N 1
ATOM 669 C CA . ASP A 1 83 ? -2.363 1.756 -14 1 76.88 83 ASP A CA 1
ATOM 670 C C . ASP A 1 83 ? -1.092 0.915 -13.906 1 76.88 83 ASP A C 1
ATOM 672 O O . ASP A 1 83 ? -0.236 0.973 -14.797 1 76.88 83 ASP A O 1
ATOM 676 N N . ILE A 1 84 ? -0.869 0.24 -12.859 1 74 84 ILE A N 1
ATOM 677 C CA . ILE A 1 84 ? 0.396 -0.466 -12.688 1 74 84 ILE A CA 1
ATOM 678 C C . ILE A 1 84 ? 0.303 -1.853 -13.32 1 74 84 ILE A C 1
ATOM 680 O O . ILE A 1 84 ? 1.319 -2.523 -13.508 1 74 84 ILE A O 1
ATOM 684 N N . VAL A 1 85 ? -0.918 -2.266 -13.523 1 69.69 85 VAL A N 1
ATOM 685 C CA . VAL A 1 85 ? -1.089 -3.594 -14.102 1 69.69 85 VAL A CA 1
ATOM 686 C C . VAL A 1 85 ? -1.485 -3.471 -15.57 1 69.69 85 VAL A C 1
ATOM 688 O O . VAL A 1 85 ? -2.67 -3.531 -15.914 1 69.69 85 VAL A O 1
ATOM 691 N N . PRO A 1 86 ? -0.475 -2.949 -16.312 1 55.22 86 PRO A N 1
ATOM 692 C CA . PRO A 1 86 ? -0.951 -2.918 -17.688 1 55.22 86 PRO A CA 1
ATOM 693 C C . PRO A 1 86 ? -1.53 -4.258 -18.141 1 55.22 86 PRO A C 1
ATOM 695 O O . PRO A 1 86 ? -1.094 -5.312 -17.688 1 55.22 86 PRO A O 1
ATOM 698 N N . ARG A 1 87 ? -2.668 -4.227 -18.75 1 50.38 87 ARG A N 1
ATOM 699 C CA . ARG A 1 87 ? -3.268 -5.367 -19.453 1 50.38 87 ARG A CA 1
ATOM 700 C C . ARG A 1 87 ? -2.268 -6.027 -20.391 1 50.38 87 ARG A C 1
ATOM 702 O O . ARG A 1 87 ? -1.338 -5.375 -20.875 1 50.38 87 ARG A O 1
ATOM 709 N N . ASN B 1 1 ? 23.406 5.844 -10.102 1 22.81 1 ASN B N 1
ATOM 710 C CA . ASN B 1 1 ? 22.703 4.641 -9.656 1 22.81 1 ASN B CA 1
ATOM 711 C C . ASN B 1 1 ? 21.516 4.984 -8.758 1 22.81 1 ASN B C 1
ATOM 713 O O . ASN B 1 1 ? 21.688 5.262 -7.57 1 22.81 1 ASN B O 1
ATOM 717 N N . TRP B 1 2 ? 20.609 5.73 -9.227 1 23.53 2 TRP B N 1
ATOM 718 C CA . TRP B 1 2 ? 19.453 6.312 -8.555 1 23.53 2 TRP B CA 1
ATOM 719 C C . TRP B 1 2 ? 18.609 5.23 -7.887 1 23.53 2 TRP B C 1
ATOM 721 O O . TRP B 1 2 ? 18 4.398 -8.562 1 23.53 2 TRP B O 1
ATOM 731 N N . LYS B 1 3 ? 19.125 4.688 -6.855 1 29.12 3 LYS B N 1
ATOM 732 C CA . LYS B 1 3 ? 18.609 3.52 -6.145 1 29.12 3 LYS B CA 1
ATOM 733 C C . LYS B 1 3 ? 17.141 3.697 -5.785 1 29.12 3 LYS B C 1
ATOM 735 O O . LYS B 1 3 ? 16.781 4.598 -5.02 1 29.12 3 LYS B O 1
ATOM 740 N N . ILE B 1 4 ? 16.25 3.621 -6.559 1 32.84 4 ILE B N 1
ATOM 741 C CA . ILE B 1 4 ? 14.805 3.668 -6.344 1 32.84 4 ILE B CA 1
ATOM 742 C C . ILE B 1 4 ? 14.445 2.916 -5.062 1 32.84 4 ILE B C 1
ATOM 744 O O . ILE B 1 4 ? 14.758 1.73 -4.926 1 32.84 4 ILE B O 1
ATOM 748 N N . GLN B 1 5 ? 14.5 3.527 -3.943 1 36.16 5 GLN B N 1
ATOM 749 C CA . GLN B 1 5 ? 14.242 3.064 -2.582 1 36.16 5 GLN B CA 1
ATOM 750 C C . GLN B 1 5 ? 12.875 2.406 -2.469 1 36.16 5 GLN B C 1
ATOM 752 O O . GLN B 1 5 ? 11.867 3.086 -2.248 1 36.16 5 GLN B O 1
ATOM 757 N N . THR B 1 6 ? 12.367 1.55 -3.367 1 43.81 6 THR B N 1
ATOM 758 C CA . THR B 1 6 ? 11.211 0.661 -3.365 1 43.81 6 THR B CA 1
ATOM 759 C C . THR B 1 6 ? 11.102 -0.082 -2.037 1 43.81 6 THR B C 1
ATOM 761 O O . THR B 1 6 ? 12.078 -0.174 -1.29 1 43.81 6 THR B O 1
ATOM 764 N N . LEU B 1 7 ? 9.953 -0.171 -1.282 1 54.66 7 LEU B N 1
ATOM 765 C CA . LEU B 1 7 ? 9.852 -1.121 -0.181 1 54.66 7 LEU B CA 1
ATOM 766 C C . LEU B 1 7 ? 10.75 -2.33 -0.421 1 54.66 7 LEU B C 1
ATOM 768 O O . LEU B 1 7 ? 10.883 -2.799 -1.554 1 54.66 7 LEU B O 1
ATOM 772 N N . PRO B 1 8 ? 11.57 -2.473 0.668 1 62.97 8 PRO B N 1
ATOM 773 C CA . PRO B 1 8 ? 12.477 -3.584 0.375 1 62.97 8 PRO B CA 1
ATOM 774 C C . PRO B 1 8 ? 11.75 -4.824 -0.136 1 62.97 8 PRO B C 1
ATOM 776 O O . PRO B 1 8 ? 10.773 -5.262 0.471 1 62.97 8 PRO B O 1
ATOM 779 N N . LEU B 1 9 ? 12.039 -5.176 -1.232 1 75.31 9 LEU B N 1
ATOM 780 C CA . LEU B 1 9 ? 11.438 -6.332 -1.896 1 75.31 9 LEU B CA 1
ATOM 781 C C . LEU B 1 9 ? 11.477 -7.559 -0.992 1 75.31 9 LEU B C 1
ATOM 783 O O . LEU B 1 9 ? 10.547 -8.367 -1.001 1 75.31 9 LEU B O 1
ATOM 787 N N . ALA B 1 10 ? 12.492 -7.516 -0.209 1 76.69 10 ALA B N 1
ATOM 788 C CA . ALA B 1 10 ? 12.633 -8.656 0.695 1 76.69 10 ALA B CA 1
ATOM 789 C C . ALA B 1 10 ? 11.484 -8.695 1.705 1 76.69 10 ALA B C 1
ATOM 791 O O . ALA B 1 10 ? 10.938 -9.766 1.989 1 76.69 10 ALA B O 1
ATOM 792 N N . ARG B 1 11 ? 11.086 -7.57 2.248 1 82.44 11 ARG B N 1
ATOM 793 C CA . ARG B 1 11 ? 9.992 -7.488 3.211 1 82.44 11 ARG B CA 1
ATOM 794 C C . ARG B 1 11 ? 8.648 -7.762 2.541 1 82.44 11 ARG B C 1
ATOM 796 O O . ARG B 1 11 ? 7.801 -8.453 3.104 1 82.44 11 ARG B O 1
ATOM 803 N N . ILE B 1 12 ? 8.523 -7.281 1.403 1 87.06 12 ILE B N 1
ATOM 804 C CA . ILE B 1 12 ? 7.297 -7.512 0.65 1 87.06 12 ILE B CA 1
ATOM 805 C C . ILE B 1 12 ? 7.094 -9.008 0.435 1 87.06 12 ILE B C 1
ATOM 807 O O . ILE B 1 12 ? 6.016 -9.539 0.702 1 87.06 12 ILE B O 1
ATOM 811 N N . LYS B 1 13 ? 8.148 -9.648 0.031 1 85.81 13 LYS B N 1
ATOM 812 C CA . LYS B 1 13 ? 8.078 -11.086 -0.199 1 85.81 13 LYS B CA 1
ATOM 813 C C . LYS B 1 13 ? 7.711 -11.836 1.08 1 85.81 13 LYS B C 1
ATOM 815 O O . LYS B 1 13 ? 6.906 -12.766 1.052 1 85.81 13 LYS B O 1
ATOM 820 N N . LYS B 1 14 ? 8.266 -11.367 2.164 1 86.31 14 LYS B N 1
ATOM 821 C CA . LYS B 1 14 ? 7.984 -11.992 3.451 1 86.31 14 LYS B CA 1
ATOM 822 C C . LYS B 1 14 ? 6.516 -11.836 3.83 1 86.31 14 LYS B C 1
ATOM 824 O O . LYS B 1 14 ? 5.879 -12.781 4.297 1 86.31 14 LYS B O 1
ATOM 829 N N . ILE B 1 15 ? 6.031 -10.719 3.623 1 87.31 15 ILE B N 1
ATOM 830 C CA . ILE B 1 15 ? 4.645 -10.445 3.977 1 87.31 15 ILE B CA 1
ATOM 831 C C . ILE B 1 15 ? 3.711 -11.266 3.092 1 87.31 15 ILE B C 1
ATOM 833 O O . ILE B 1 15 ? 2.717 -11.82 3.57 1 87.31 15 ILE B O 1
ATOM 837 N N . MET B 1 16 ? 4.105 -11.32 1.832 1 87.62 16 MET B N 1
ATOM 838 C CA . MET B 1 16 ? 3.307 -12.102 0.889 1 87.62 16 MET B CA 1
ATOM 839 C C . MET B 1 16 ? 3.266 -13.57 1.291 1 87.62 16 MET B C 1
ATOM 841 O O . MET B 1 16 ? 2.213 -14.211 1.218 1 87.62 16 MET B O 1
ATOM 845 N N . LYS B 1 17 ? 4.293 -14.078 1.783 1 84.62 17 LYS B N 1
ATOM 846 C CA . LYS B 1 17 ? 4.383 -15.484 2.168 1 84.62 17 LYS B CA 1
ATOM 847 C C . LYS B 1 17 ? 3.631 -15.742 3.471 1 84.62 17 LYS B C 1
ATOM 849 O O . LYS B 1 17 ? 3.111 -16.844 3.684 1 84.62 17 LYS B O 1
ATOM 854 N N . LYS B 1 18 ? 3.541 -14.719 4.273 1 82.44 18 LYS B N 1
ATOM 855 C CA . LYS B 1 18 ? 2.857 -14.859 5.555 1 82.44 18 LYS B CA 1
ATOM 856 C C . LYS B 1 18 ? 1.343 -14.789 5.383 1 82.44 18 LYS B C 1
ATOM 858 O O . LYS B 1 18 ? 0.591 -15.289 6.223 1 82.44 18 LYS B O 1
ATOM 863 N N . SER B 1 19 ? 0.91 -14.117 4.434 1 78.75 19 SER B N 1
ATOM 864 C CA . SER B 1 19 ? -0.516 -13.906 4.199 1 78.75 19 SER B CA 1
ATOM 865 C C . SER B 1 19 ? -1.229 -15.219 3.9 1 78.75 19 SER B C 1
ATOM 867 O O . SER B 1 19 ? -2.447 -15.32 4.066 1 78.75 19 SER B O 1
ATOM 869 N N . GLU B 1 20 ? -0.531 -16.125 3.445 1 68 20 GLU B N 1
ATOM 870 C CA . GLU B 1 20 ? -1.177 -17.375 3.064 1 68 20 GLU B CA 1
ATOM 871 C C . GLU B 1 20 ? -0.807 -18.5 4.027 1 68 20 GLU B C 1
ATOM 873 O O . GLU B 1 20 ? 0.362 -18.656 4.387 1 68 20 GLU B O 1
ATOM 878 N N . LYS B 1 21 ? -1.865 -18.922 4.754 1 61.56 21 LYS B N 1
ATOM 879 C CA . LYS B 1 21 ? -1.756 -20.094 5.605 1 61.56 21 LYS B CA 1
ATOM 880 C C . LYS B 1 21 ? -1.489 -21.344 4.773 1 61.56 21 LYS B C 1
ATOM 882 O O . LYS B 1 21 ? -1.752 -22.469 5.223 1 61.56 21 LYS B O 1
ATOM 887 N N . ALA B 1 22 ? -0.924 -21.094 3.693 1 55.38 22 ALA B N 1
ATOM 888 C CA . ALA B 1 22 ? -0.971 -22.266 2.83 1 55.38 22 ALA B CA 1
ATOM 889 C C . ALA B 1 22 ? -0.004 -23.344 3.314 1 55.38 22 ALA B C 1
ATO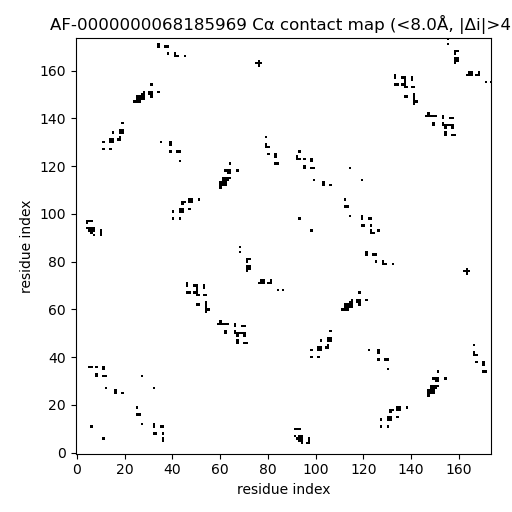M 891 O O . ALA B 1 22 ? 1.086 -23.031 3.801 1 55.38 22 ALA B O 1
ATOM 892 N N . ALA B 1 23 ? -0.626 -24.453 3.693 1 51.97 23 ALA B N 1
ATOM 893 C CA . ALA B 1 23 ? -0.002 -25.734 3.99 1 51.97 23 ALA B CA 1
ATOM 894 C C . ALA B 1 23 ? 1.093 -26.062 2.979 1 51.97 23 ALA B C 1
ATOM 896 O O . ALA B 1 23 ? 2.082 -26.719 3.312 1 51.97 23 ALA B O 1
ATOM 897 N N . VAL B 1 24 ? 0.854 -25.641 1.691 1 59.66 24 VAL B N 1
ATOM 898 C CA . VAL B 1 24 ? 1.771 -26.062 0.64 1 59.66 24 VAL B CA 1
ATOM 899 C C . VAL B 1 24 ? 2.742 -24.938 0.312 1 59.66 24 VAL B C 1
ATOM 901 O O . VAL B 1 24 ? 2.518 -23.781 0.692 1 59.66 24 VAL B O 1
ATOM 904 N N . LYS B 1 25 ? 3.768 -25.328 -0.302 1 70.69 25 LYS B N 1
ATOM 905 C CA . LYS B 1 25 ? 4.871 -24.422 -0.612 1 70.69 25 LYS B CA 1
ATOM 906 C C . LYS B 1 25 ? 4.391 -23.234 -1.445 1 70.69 25 LYS B C 1
ATOM 908 O O . LYS B 1 25 ? 4.078 -23.375 -2.629 1 70.69 25 LYS B O 1
ATOM 913 N N . PHE B 1 26 ? 3.914 -22.188 -0.981 1 80.75 26 PHE B N 1
ATOM 914 C CA . PHE B 1 26 ? 3.543 -20.906 -1.584 1 80.75 26 PHE B CA 1
ATOM 915 C C . PHE B 1 26 ? 4.738 -20.266 -2.277 1 80.75 26 PHE B C 1
ATOM 917 O O . PHE B 1 26 ? 5.723 -19.906 -1.627 1 80.75 26 PHE B O 1
ATOM 924 N N . MET B 1 27 ? 4.703 -20.359 -3.643 1 90.75 27 MET B N 1
ATOM 925 C CA . MET B 1 27 ? 5.77 -19.734 -4.422 1 90.75 27 MET B CA 1
ATOM 926 C C . MET B 1 27 ? 5.305 -18.406 -5.008 1 90.75 27 MET B C 1
ATOM 928 O O . MET B 1 27 ? 4.109 -18.203 -5.23 1 90.75 27 MET B O 1
ATOM 932 N N . ILE B 1 28 ? 6.324 -17.547 -5.172 1 92.19 28 ILE B N 1
ATOM 933 C CA . ILE B 1 28 ? 6.055 -16.219 -5.699 1 92.19 28 ILE B CA 1
ATOM 934 C C . ILE B 1 28 ? 6.984 -15.93 -6.879 1 92.19 28 ILE B C 1
ATOM 936 O O . ILE B 1 28 ? 8.195 -16.141 -6.785 1 92.19 28 ILE B O 1
ATOM 940 N N . SER B 1 29 ? 6.363 -15.57 -7.934 1 92.81 29 SER B N 1
ATOM 941 C CA . SER B 1 29 ? 7.168 -15.203 -9.094 1 92.81 29 SER B CA 1
ATOM 942 C C . SER B 1 29 ? 8.078 -14.023 -8.789 1 92.81 29 SER B C 1
ATO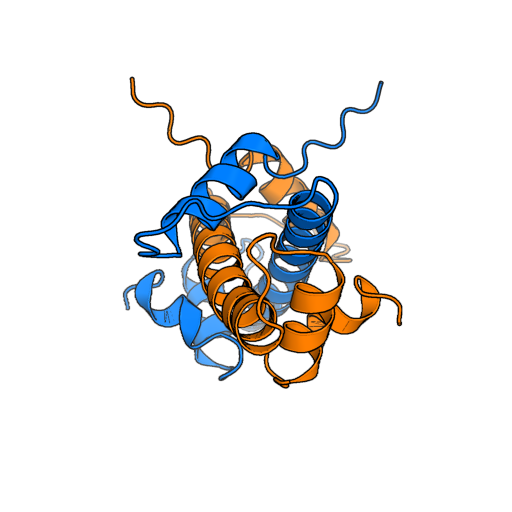M 944 O O . SER B 1 29 ? 7.809 -13.242 -7.871 1 92.81 29 SER B O 1
ATOM 946 N N . GLY B 1 30 ? 9.117 -13.844 -9.586 1 89.5 30 GLY B N 1
ATOM 947 C CA . GLY B 1 30 ? 10.078 -12.766 -9.406 1 89.5 30 GLY B CA 1
ATOM 948 C C . GLY B 1 30 ? 9.477 -11.391 -9.617 1 89.5 30 GLY B C 1
ATOM 949 O O . GLY B 1 30 ? 9.938 -10.406 -9.031 1 89.5 30 GLY B O 1
ATOM 950 N N . GLU B 1 31 ? 8.43 -11.289 -10.398 1 90.31 31 GLU B N 1
ATOM 951 C CA . GLU B 1 31 ? 7.855 -10 -10.773 1 90.31 31 GLU B CA 1
ATOM 952 C C . GLU B 1 31 ? 6.805 -9.539 -9.766 1 90.31 31 GLU B C 1
ATOM 954 O O . GLU B 1 31 ? 6.508 -8.352 -9.672 1 90.31 31 GLU B O 1
ATOM 959 N N . ALA B 1 32 ? 6.262 -10.406 -9.07 1 92.12 32 ALA B N 1
ATOM 960 C CA . ALA B 1 32 ? 5.109 -10.133 -8.219 1 92.12 32 ALA B CA 1
ATOM 961 C C . ALA B 1 32 ? 5.465 -9.133 -7.125 1 92.12 32 ALA B C 1
ATOM 963 O O . ALA B 1 32 ? 4.754 -8.141 -6.922 1 92.12 32 ALA B O 1
ATOM 964 N N . PRO B 1 33 ? 6.602 -9.312 -6.52 1 90.62 33 PRO B N 1
ATOM 965 C CA . PRO B 1 33 ? 6.941 -8.328 -5.488 1 90.62 33 PRO B CA 1
ATOM 966 C C . PRO B 1 33 ? 7.168 -6.93 -6.062 1 90.62 33 PRO B C 1
ATOM 968 O O . PRO B 1 33 ? 6.883 -5.93 -5.398 1 90.62 33 PRO B O 1
ATOM 971 N N . LEU B 1 34 ? 7.629 -6.938 -7.25 1 87.44 34 LEU B N 1
ATOM 972 C CA . LEU B 1 34 ? 7.836 -5.652 -7.906 1 87.44 34 LEU B CA 1
ATOM 973 C C . LEU B 1 34 ? 6.508 -4.93 -8.117 1 87.44 34 LEU B C 1
ATOM 975 O O . LEU B 1 34 ? 6.41 -3.721 -7.895 1 87.44 34 LEU B O 1
ATOM 979 N N . LEU B 1 35 ? 5.617 -5.645 -8.492 1 89.38 35 LEU B N 1
ATOM 980 C CA . LEU B 1 35 ? 4.289 -5.082 -8.711 1 89.38 35 LEU B CA 1
ATOM 981 C C . LEU B 1 35 ? 3.676 -4.621 -7.391 1 89.38 35 LEU B C 1
ATOM 983 O O . LEU B 1 35 ? 3.029 -3.57 -7.336 1 89.38 35 LEU B O 1
ATOM 987 N N . MET B 1 36 ? 3.896 -5.387 -6.332 1 91.88 36 MET B N 1
ATOM 988 C CA . MET B 1 36 ? 3.361 -5.031 -5.023 1 91.88 36 MET B CA 1
ATOM 989 C C . MET B 1 36 ? 4.008 -3.752 -4.5 1 91.88 36 MET B C 1
ATOM 991 O O . MET B 1 36 ? 3.346 -2.941 -3.848 1 91.88 36 MET B O 1
ATOM 995 N N . SER B 1 37 ? 5.246 -3.617 -4.824 1 89.94 37 SER B N 1
ATOM 996 C CA . SER B 1 37 ? 5.945 -2.396 -4.438 1 89.94 37 SER B CA 1
ATOM 997 C C . SER B 1 37 ? 5.324 -1.171 -5.102 1 89.94 37 SER B C 1
ATOM 999 O O . SER B 1 37 ? 5.125 -0.141 -4.453 1 89.94 37 SER B O 1
ATOM 1001 N N . LYS B 1 38 ? 5.012 -1.3 -6.355 1 90.12 38 LYS B N 1
ATOM 1002 C CA . LYS B 1 38 ? 4.355 -0.216 -7.078 1 90.12 38 LYS B CA 1
ATOM 1003 C C . LYS B 1 38 ? 2.961 0.054 -6.52 1 90.12 38 LYS B C 1
ATOM 1005 O O . LYS B 1 38 ? 2.533 1.206 -6.434 1 90.12 38 LYS B O 1
ATOM 1010 N N . ALA B 1 39 ? 2.277 -0.974 -6.184 1 92.94 39 ALA B N 1
ATOM 1011 C CA . ALA B 1 39 ? 0.958 -0.83 -5.574 1 92.94 39 ALA B CA 1
ATOM 1012 C C . ALA B 1 39 ? 1.039 -0.044 -4.27 1 92.94 39 ALA B C 1
ATOM 1014 O O . ALA B 1 39 ? 0.201 0.82 -4.004 1 92.94 39 ALA B O 1
ATOM 1015 N N . CYS B 1 40 ? 2.066 -0.313 -3.451 1 92.69 40 CYS B N 1
ATOM 1016 C CA . CYS B 1 40 ? 2.273 0.405 -2.199 1 92.69 40 CYS B CA 1
ATOM 1017 C C . CYS B 1 40 ? 2.549 1.882 -2.455 1 92.69 40 CYS B C 1
ATOM 1019 O O . CYS B 1 40 ? 2.031 2.746 -1.745 1 92.69 40 CYS B O 1
ATOM 1021 N N . GLU B 1 41 ? 3.311 2.16 -3.438 1 90.25 41 GLU B N 1
ATOM 1022 C CA . GLU B 1 41 ? 3.598 3.549 -3.783 1 90.25 41 GLU B CA 1
ATOM 1023 C C . GLU B 1 41 ? 2.318 4.305 -4.129 1 90.25 41 GLU B C 1
ATOM 1025 O O . GLU B 1 41 ? 2.113 5.43 -3.672 1 90.25 41 GLU B O 1
ATOM 1030 N N . LEU B 1 42 ? 1.536 3.686 -4.883 1 91.06 42 LEU B N 1
ATOM 1031 C CA . LEU B 1 42 ? 0.285 4.316 -5.289 1 91.06 42 LEU B CA 1
ATOM 1032 C C . LEU B 1 42 ? -0.656 4.477 -4.098 1 91.06 42 LEU B C 1
ATOM 1034 O O . LEU B 1 42 ? -1.361 5.48 -3.988 1 91.06 42 LEU B O 1
ATOM 1038 N N . LEU B 1 43 ? -0.694 3.451 -3.24 1 92.88 43 LEU B N 1
ATOM 1039 C CA . LEU B 1 43 ? -1.499 3.561 -2.029 1 92.88 43 LEU B CA 1
ATOM 1040 C C . LEU B 1 43 ? -1.075 4.773 -1.203 1 92.88 43 LEU B C 1
ATOM 1042 O O . LEU B 1 43 ? -1.919 5.566 -0.784 1 92.88 43 LEU B O 1
ATOM 1046 N N . VAL B 1 44 ? 0.229 4.906 -0.983 1 93.19 44 VAL B N 1
ATOM 1047 C CA . VAL B 1 44 ? 0.755 6 -0.176 1 93.19 44 VAL B CA 1
ATOM 1048 C C . VAL B 1 44 ? 0.388 7.34 -0.816 1 93.19 44 VAL B C 1
ATOM 1050 O O . VAL B 1 44 ? -0.055 8.266 -0.13 1 93.19 44 VAL B O 1
ATOM 1053 N N . LYS B 1 45 ? 0.536 7.406 -2.098 1 91.5 45 LYS B N 1
ATOM 1054 C CA . LYS B 1 45 ? 0.195 8.633 -2.811 1 91.5 45 LYS B CA 1
ATOM 1055 C C . LYS B 1 45 ? -1.283 8.977 -2.645 1 91.5 45 LYS B C 1
ATOM 1057 O O . LYS B 1 45 ? -1.631 10.102 -2.283 1 91.5 45 LYS B O 1
ATOM 1062 N N . GLU B 1 46 ? -2.111 8.016 -2.861 1 92.19 46 GLU B N 1
ATOM 1063 C CA . GLU B 1 46 ? -3.557 8.227 -2.836 1 92.19 46 GLU B CA 1
ATOM 1064 C C . GLU B 1 46 ? -4.039 8.578 -1.432 1 92.19 46 GLU B C 1
ATOM 1066 O O . GLU B 1 46 ? -4.801 9.531 -1.251 1 92.19 46 GLU B O 1
ATOM 1071 N N . LEU B 1 47 ? -3.578 7.816 -0.489 1 93.62 47 LEU B N 1
ATOM 1072 C CA . LEU B 1 47 ? -4.012 8.039 0.885 1 93.62 47 LEU B CA 1
ATOM 1073 C C . LEU B 1 47 ? -3.473 9.367 1.415 1 93.62 47 LEU B C 1
ATOM 1075 O O . LEU B 1 47 ? -4.16 10.062 2.162 1 93.62 47 LEU B O 1
ATOM 1079 N N . SER B 1 48 ? -2.264 9.727 1.045 1 94.06 48 SER B N 1
ATOM 1080 C CA . SER B 1 48 ? -1.69 11 1.451 1 94.06 48 SER B CA 1
ATOM 1081 C C . SER B 1 48 ? -2.49 12.172 0.883 1 94.06 48 SER B C 1
ATOM 1083 O O . SER B 1 48 ? -2.736 13.156 1.58 1 94.06 48 SER B O 1
ATOM 1085 N N . ALA B 1 49 ? -2.842 12.055 -0.369 1 92.38 49 ALA B N 1
ATOM 1086 C CA . ALA B 1 49 ? -3.631 13.109 -1 1 92.38 49 ALA B CA 1
ATOM 1087 C C . ALA B 1 49 ? -4.961 13.312 -0.277 1 92.38 49 ALA B C 1
ATOM 1089 O O . ALA B 1 49 ? -5.375 14.445 -0.028 1 92.38 49 ALA B O 1
ATOM 1090 N N . ARG B 1 50 ? -5.574 12.219 0.09 1 94.25 50 ARG B N 1
ATOM 1091 C CA . ARG B 1 50 ? -6.852 12.305 0.797 1 94.25 50 ARG B CA 1
ATOM 1092 C C . ARG B 1 50 ? -6.656 12.844 2.209 1 94.25 50 ARG B C 1
ATOM 1094 O O . ARG B 1 50 ? -7.449 13.664 2.676 1 94.25 50 ARG B O 1
ATOM 1101 N N . ALA B 1 51 ? -5.648 12.375 2.881 1 94.69 51 ALA B N 1
ATOM 1102 C CA . ALA B 1 51 ? -5.348 12.859 4.227 1 94.69 51 ALA B CA 1
ATOM 1103 C C . ALA B 1 51 ? -5.043 14.359 4.215 1 94.69 51 ALA B C 1
ATOM 1105 O O . ALA B 1 51 ? -5.449 15.086 5.125 1 94.69 51 ALA B O 1
ATOM 1106 N N . TRP B 1 52 ? -4.461 14.773 3.168 1 93.62 52 TRP B N 1
ATOM 1107 C CA . TRP B 1 52 ? -4.09 16.188 3.047 1 93.62 52 TRP B CA 1
ATOM 1108 C C . TRP B 1 52 ? -5.332 17.062 2.926 1 93.62 52 TRP B C 1
ATOM 1110 O O . TRP B 1 52 ? -5.367 18.172 3.459 1 93.62 52 TRP B O 1
ATOM 1120 N N . GLN B 1 53 ? -6.289 16.578 2.217 1 94.06 53 GLN B N 1
ATOM 1121 C CA . GLN B 1 53 ? -7.539 17.328 2.121 1 94.06 53 GLN B CA 1
ATOM 1122 C C . GLN B 1 53 ? -8.102 17.641 3.506 1 94.06 53 GLN B C 1
ATOM 1124 O O . GLN B 1 53 ? -8.617 18.734 3.738 1 94.06 53 GLN B O 1
ATOM 1129 N N . HIS B 1 54 ? -7.945 16.703 4.41 1 95 54 HIS B N 1
ATOM 1130 C CA . HIS B 1 54 ? -8.406 16.922 5.777 1 95 54 HIS B CA 1
ATOM 1131 C C . HIS B 1 54 ? -7.504 17.906 6.516 1 95 54 HIS B C 1
ATOM 1133 O O . HIS B 1 54 ? -7.988 18.719 7.305 1 95 54 HIS B O 1
ATOM 1139 N N . THR B 1 55 ? -6.25 17.812 6.289 1 94.88 55 THR B N 1
ATOM 1140 C CA . THR B 1 55 ? -5.301 18.781 6.855 1 94.88 55 THR B CA 1
ATOM 1141 C C . THR B 1 55 ? -5.668 20.203 6.457 1 94.88 55 THR B C 1
ATOM 1143 O O . THR B 1 55 ? -5.77 21.078 7.309 1 94.88 55 THR B O 1
ATOM 1146 N N . GLU B 1 56 ? -5.945 20.359 5.172 1 92.94 56 GLU B N 1
ATOM 1147 C CA . GLU B 1 56 ? -6.277 21.672 4.625 1 92.94 56 GLU B CA 1
ATOM 1148 C C . GLU B 1 56 ? -7.629 22.156 5.137 1 92.94 56 GLU B C 1
ATOM 1150 O O . GLU B 1 56 ? -7.789 23.328 5.469 1 92.94 56 GLU B O 1
ATOM 1155 N N . ARG B 1 57 ? -8.555 21.281 5.18 1 95.19 57 ARG B N 1
ATOM 1156 C CA . ARG B 1 57 ? -9.883 21.625 5.668 1 95.19 57 ARG B CA 1
ATOM 1157 C C . ARG B 1 57 ? -9.82 22.141 7.105 1 95.19 57 ARG B C 1
ATOM 1159 O O . ARG B 1 57 ? -10.625 23 7.496 1 95.19 57 ARG B O 1
ATOM 1166 N N . ASN B 1 58 ? -8.875 21.656 7.859 1 95.44 58 ASN B N 1
ATOM 1167 C CA . ASN B 1 58 ? -8.711 22.062 9.25 1 95.44 58 ASN B CA 1
ATOM 1168 C C . ASN B 1 58 ? -7.727 23.219 9.383 1 95.44 58 ASN B C 1
ATOM 1170 O O . ASN B 1 58 ? -7.289 23.547 10.492 1 95.44 58 ASN B O 1
ATOM 1174 N N . ARG B 1 59 ? -7.262 23.734 8.242 1 93.56 59 ARG B N 1
ATOM 1175 C CA . ARG B 1 59 ? -6.406 24.922 8.172 1 93.56 59 ARG B CA 1
ATOM 1176 C C . ARG B 1 59 ? -5.051 24.656 8.828 1 93.56 59 ARG B C 1
ATOM 1178 O O . ARG B 1 59 ? -4.539 25.484 9.57 1 93.56 59 ARG B O 1
ATOM 1185 N N . ARG B 1 60 ? -4.648 23.453 8.664 1 94.31 60 ARG B N 1
ATOM 1186 C CA . ARG B 1 60 ? -3.318 23.062 9.117 1 94.31 60 ARG B CA 1
ATOM 1187 C C . ARG B 1 60 ? -2.371 22.875 7.941 1 94.31 60 ARG B C 1
ATOM 1189 O O . ARG B 1 60 ? -2.803 22.859 6.785 1 94.31 60 ARG B O 1
ATOM 1196 N N . ARG B 1 61 ? -1.048 22.844 8.398 1 90.56 61 ARG B N 1
ATOM 1197 C CA . ARG B 1 61 ? -0.031 22.641 7.371 1 90.56 61 ARG B CA 1
ATOM 1198 C C . 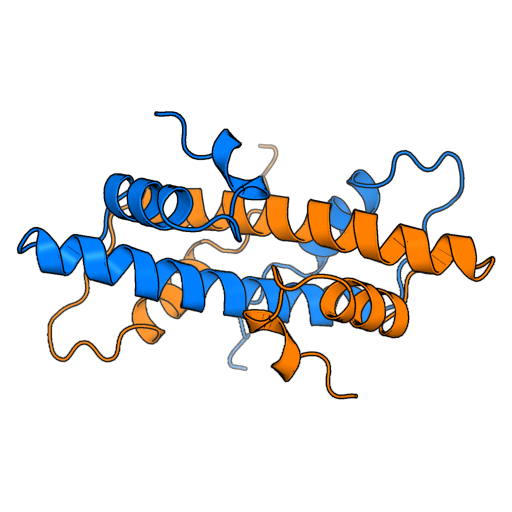ARG B 1 61 ? 0.734 21.344 7.598 1 90.56 61 ARG B C 1
ATOM 1200 O O . ARG B 1 61 ? 1.574 20.969 6.781 1 90.56 61 ARG B O 1
ATOM 1207 N N . THR B 1 62 ? 0.438 20.703 8.781 1 93.81 62 THR B N 1
ATOM 1208 C CA . THR B 1 62 ? 1.082 19.438 9.109 1 93.81 62 THR B CA 1
ATOM 1209 C C . THR B 1 62 ? 0.083 18.297 9.031 1 93.81 62 THR B C 1
ATOM 1211 O O . THR B 1 62 ? -0.935 18.297 9.727 1 93.81 62 THR B O 1
ATOM 1214 N N . LEU B 1 63 ? 0.355 17.375 8.086 1 94.62 63 LEU B N 1
ATOM 1215 C CA . LEU B 1 63 ? -0.428 16.156 8.016 1 94.62 63 LEU B CA 1
ATOM 1216 C C . LEU B 1 63 ? -0.177 15.266 9.227 1 94.62 63 LEU B C 1
ATOM 1218 O O . LEU B 1 63 ? 0.975 15 9.578 1 94.62 63 LEU B O 1
ATOM 1222 N N . GLN B 1 64 ? -1.179 14.867 9.891 1 95.06 64 GLN B N 1
ATOM 1223 C CA . GLN B 1 64 ? -1.08 14.109 11.133 1 95.06 64 GLN B CA 1
ATOM 1224 C C . GLN B 1 64 ? -1.85 12.797 11.039 1 95.06 64 GLN B C 1
ATOM 1226 O O . GLN B 1 64 ? -2.57 12.562 10.062 1 95.06 64 GLN B O 1
ATOM 1231 N N . ARG B 1 65 ? -1.729 12.07 12.094 1 93.62 65 ARG B N 1
ATOM 1232 C CA . ARG B 1 65 ? -2.393 10.773 12.195 1 93.62 65 ARG B CA 1
ATOM 1233 C C . ARG B 1 65 ? -3.9 10.914 12.023 1 93.62 65 ARG B C 1
ATOM 1235 O O . ARG B 1 65 ? -4.539 10.086 11.375 1 93.62 65 ARG B O 1
ATOM 1242 N N . GLN B 1 66 ? -4.453 11.938 12.586 1 95 66 GLN B N 1
ATOM 1243 C CA . GLN B 1 66 ? -5.902 12.109 12.555 1 95 66 GLN B CA 1
ATOM 1244 C C . GLN B 1 66 ? -6.402 12.312 11.133 1 95 66 GLN B C 1
ATOM 1246 O O . GLN B 1 66 ? -7.543 11.977 10.812 1 95 66 GLN B O 1
ATOM 1251 N N . ASP B 1 67 ? -5.574 12.93 10.297 1 95.12 67 ASP B N 1
ATOM 1252 C CA . ASP B 1 67 ? -5.957 13.148 8.906 1 95.12 67 ASP B CA 1
ATOM 1253 C C . ASP B 1 67 ? -6.012 11.828 8.141 1 95.12 67 ASP B C 1
ATOM 1255 O O . ASP B 1 67 ? -6.883 11.633 7.289 1 95.12 67 ASP B O 1
ATOM 1259 N N . ILE B 1 68 ? -5.078 10.953 8.477 1 94.62 68 ILE B N 1
ATOM 1260 C CA . ILE B 1 68 ? -5.082 9.625 7.875 1 94.62 68 ILE B CA 1
ATOM 1261 C C . ILE B 1 68 ? -6.309 8.844 8.344 1 94.62 68 ILE B C 1
ATOM 1263 O O . ILE B 1 68 ? -6.992 8.203 7.547 1 94.62 68 ILE B O 1
ATOM 1267 N N . HIS B 1 69 ? -6.594 8.938 9.602 1 94.25 69 HIS B N 1
ATOM 1268 C CA . HIS B 1 69 ? -7.781 8.289 10.156 1 94.25 69 HIS B CA 1
ATOM 1269 C C . HIS B 1 69 ? -9.047 8.758 9.445 1 94.25 69 HIS B C 1
ATOM 1271 O O . HIS B 1 69 ? -9.891 7.938 9.07 1 94.25 69 HIS B O 1
ATOM 1277 N N . ALA B 1 70 ? -9.133 10.031 9.32 1 94.56 70 ALA B N 1
ATOM 1278 C CA . ALA B 1 70 ? -10.312 10.602 8.664 1 94.56 70 ALA B CA 1
ATOM 1279 C C . ALA B 1 70 ? -10.414 10.133 7.215 1 94.56 70 ALA B C 1
ATOM 1281 O O . ALA B 1 70 ? -11.5 9.797 6.742 1 94.56 70 ALA B O 1
ATOM 1282 N N . ALA B 1 71 ? -9.32 10.117 6.527 1 94.06 71 ALA B N 1
ATOM 1283 C CA . ALA B 1 71 ? -9.297 9.703 5.125 1 94.06 71 ALA B CA 1
ATOM 1284 C C . ALA B 1 71 ? -9.742 8.25 4.98 1 94.06 71 ALA B C 1
ATOM 1286 O O . ALA B 1 71 ? -10.516 7.914 4.082 1 94.06 71 ALA B O 1
ATOM 1287 N N . VAL B 1 72 ? -9.25 7.387 5.855 1 93.88 72 VAL B N 1
ATOM 1288 C CA . VAL B 1 72 ? -9.578 5.965 5.84 1 93.88 72 VAL B CA 1
ATOM 1289 C C . VAL B 1 72 ? -11.055 5.773 6.152 1 93.88 72 VAL B C 1
ATOM 1291 O O . VAL B 1 72 ? -11.719 4.926 5.551 1 93.88 72 VAL B O 1
ATOM 1294 N N . GLY B 1 73 ? -11.547 6.523 7.016 1 91.88 73 GLY B N 1
ATOM 1295 C CA . GLY B 1 73 ? -12.93 6.406 7.449 1 91.88 73 GLY B CA 1
ATOM 1296 C C . GLY B 1 73 ? -13.922 6.898 6.414 1 91.88 73 GLY B C 1
ATOM 1297 O O . GLY B 1 73 ? -15.109 6.559 6.469 1 91.88 73 GLY B O 1
ATOM 1298 N N . GLU B 1 74 ? -13.5 7.684 5.543 1 92 74 GLU B N 1
ATOM 1299 C CA . GLU B 1 74 ? -14.398 8.352 4.602 1 92 74 GLU B CA 1
ATOM 1300 C C . GLU B 1 74 ? -14.727 7.441 3.42 1 92 74 GLU B C 1
ATOM 1302 O O . GLU B 1 74 ? -15.727 7.652 2.727 1 92 74 GLU B O 1
ATOM 1307 N N . SER B 1 75 ? -13.852 6.457 3.174 1 88.62 75 SER B N 1
ATOM 1308 C CA . SER B 1 75 ? -14.031 5.637 1.98 1 88.62 75 SER B CA 1
ATOM 1309 C C . SER B 1 75 ? -14.039 4.148 2.328 1 88.62 75 SER B C 1
ATOM 1311 O O . SER B 1 75 ? -13.172 3.676 3.064 1 88.62 75 SER B O 1
ATOM 1313 N N . GLU B 1 76 ? -14.898 3.383 1.704 1 87.5 76 GLU B N 1
ATOM 1314 C CA . GLU B 1 76 ? -14.977 1.939 1.904 1 87.5 76 GLU B CA 1
ATOM 1315 C C . GLU B 1 76 ? -13.773 1.231 1.299 1 87.5 76 GLU B C 1
ATOM 1317 O O . GLU B 1 76 ? -13.445 0.106 1.683 1 87.5 76 GLU B O 1
ATOM 1322 N N . VAL B 1 77 ? -13.141 1.941 0.457 1 86.38 77 VAL B N 1
ATOM 1323 C CA . VAL B 1 77 ? -11.969 1.393 -0.223 1 86.38 77 VAL B CA 1
ATOM 1324 C C . VAL B 1 77 ? -10.906 1.019 0.804 1 86.38 77 VAL B C 1
ATOM 1326 O O . VAL B 1 77 ? -10.102 0.112 0.571 1 86.38 77 VAL B O 1
ATOM 1329 N N . TYR B 1 78 ? -10.969 1.654 1.947 1 90.62 78 TYR B N 1
ATOM 1330 C CA . TYR B 1 78 ? -9.898 1.48 2.922 1 90.62 78 TYR B CA 1
ATOM 1331 C C . TYR B 1 78 ? -10.383 0.689 4.129 1 90.62 78 TYR B C 1
ATOM 1333 O O . TYR B 1 78 ? -9.758 0.723 5.191 1 90.62 78 TYR B O 1
ATOM 1341 N N . ASP B 1 79 ? -11.469 -0.036 4.035 1 88 79 ASP B N 1
ATOM 1342 C CA . ASP B 1 79 ? -12 -0.822 5.145 1 88 79 ASP B CA 1
ATOM 1343 C C . ASP B 1 79 ? -10.969 -1.83 5.645 1 88 79 ASP B C 1
ATOM 1345 O O . ASP B 1 79 ? -10.93 -2.148 6.836 1 88 79 ASP B O 1
ATOM 1349 N N . PHE B 1 80 ? -10.133 -2.242 4.801 1 87.25 80 PHE B N 1
ATOM 1350 C CA . PHE B 1 80 ? -9.117 -3.213 5.195 1 87.25 80 PHE B CA 1
ATOM 1351 C C . PHE B 1 80 ? -8.047 -2.559 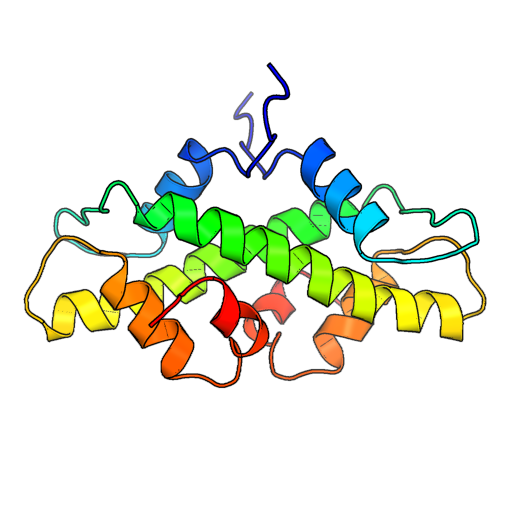6.059 1 87.25 80 PHE B C 1
ATOM 1353 O O . PHE B 1 80 ? -7.238 -3.248 6.684 1 87.25 80 PHE B O 1
ATOM 1360 N N . LEU B 1 81 ? -8.117 -1.188 6.207 1 89.81 81 LEU B N 1
ATOM 1361 C CA . LEU B 1 81 ? -7.129 -0.457 6.996 1 89.81 81 LEU B CA 1
ATOM 1362 C C . LEU B 1 81 ? -7.707 -0.045 8.344 1 89.81 81 LEU B C 1
ATOM 1364 O O . LEU B 1 81 ? -7.047 0.646 9.125 1 89.81 81 LEU B O 1
ATOM 1368 N N . ILE B 1 82 ? -8.852 -0.317 8.648 1 82.81 82 ILE B N 1
ATOM 1369 C CA . ILE B 1 82 ? -9.555 0.215 9.812 1 82.81 82 ILE B CA 1
ATOM 1370 C C . ILE B 1 82 ? -8.852 -0.231 11.094 1 82.81 82 ILE B C 1
ATOM 1372 O O . ILE B 1 82 ? -8.867 0.485 12.094 1 82.81 82 ILE B O 1
ATOM 1376 N N . ASP B 1 83 ? -8.141 -1.269 11.055 1 77.5 83 ASP B N 1
ATOM 1377 C CA . ASP B 1 83 ? -7.543 -1.814 12.266 1 77.5 83 ASP B CA 1
ATOM 1378 C C . ASP B 1 83 ? -6.281 -1.044 12.656 1 77.5 83 ASP B C 1
ATOM 1380 O O . ASP B 1 83 ? -5.82 -1.135 13.797 1 77.5 83 ASP B O 1
ATOM 1384 N N . ILE B 1 84 ? -5.648 -0.391 11.758 1 74.62 84 ILE B N 1
ATOM 1385 C CA . ILE B 1 84 ? -4.375 0.25 12.07 1 74.62 84 ILE B CA 1
ATOM 1386 C C . ILE B 1 84 ? -4.629 1.645 12.641 1 74.62 84 ILE B C 1
ATOM 1388 O O . ILE B 1 84 ? -3.723 2.262 13.203 1 74.62 84 ILE B O 1
ATOM 1392 N N . VAL B 1 85 ? -5.824 2.111 12.375 1 70.19 85 VAL B N 1
ATOM 1393 C CA . VAL B 1 85 ? -6.137 3.449 12.867 1 70.19 85 VAL B CA 1
ATOM 1394 C C . VAL B 1 85 ? -7.082 3.352 14.062 1 70.19 85 VAL B C 1
ATOM 1396 O O . VAL B 1 85 ? -8.297 3.494 13.914 1 70.19 85 VAL B O 1
ATOM 1399 N N . PRO B 1 86 ? -6.473 2.768 15.125 1 55.56 86 PRO B N 1
ATOM 1400 C CA . PRO B 1 86 ? -7.453 2.76 16.219 1 55.56 86 PRO B CA 1
ATOM 1401 C C . PRO B 1 86 ? -8.094 4.129 16.438 1 55.56 86 PRO B C 1
ATOM 1403 O O . PRO B 1 86 ? -7.453 5.156 16.219 1 55.56 86 PRO B O 1
ATOM 1406 N N . ARG B 1 87 ? -9.383 4.152 16.547 1 50.72 87 ARG B N 1
ATOM 1407 C CA . ARG B 1 87 ? -10.148 5.324 16.984 1 50.72 87 ARG B CA 1
ATOM 1408 C C . ARG B 1 87 ? -9.562 5.918 18.25 1 50.72 87 ARG B C 1
ATOM 1410 O O . ARG B 1 87 ? -8.93 5.215 19.047 1 50.72 87 ARG B O 1
#

Secondary structure (DSSP, 8-state):
------S-HHHHHHHHHHS---SS--EE-SSHHHHHHHHHHHHHHHHHHHHHHHHHHTT-SEE-HHHHHHHHHH-GGGGGGGGGS--/------S-HHHHHHHHHHS---SS--EE-SSHHHHHHHHHHHHHHHHHHHHHHHHHHTT-SEE-HHHHHHHHHH-GGGGGGGGGS--

pLDDT: mean 82.14, std 17.93, range [22.12, 95.5]